Protein AF-A0A6B3I9E0-F1 (afdb_monomer)

Foldseek 3Di:
DVVVCVVVVHDPVVVCVPAVDPLRVLLVVLQVQLPVQADQDPPVDPVVSLVSRLVSNLVQLVDPPNVVSVLVLVVCVVPDVVSVVCCCVRHVVVVLVSQLVSVVVCVVVVNDPPPDPSSVVVCVSCVVVVVCSNVVPDDDDD

Solvent-accessible surface area (backbone atoms only — not comparable to full-atom values): 8178 Å² total; per-residue (Å²): 102,68,73,55,20,63,73,70,74,46,52,64,67,60,50,47,73,78,26,88,43,72,50,42,52,50,46,59,66,43,44,60,59,50,53,73,47,36,56,88,61,85,82,86,44,65,70,62,29,51,49,52,25,51,50,26,50,54,52,48,48,71,36,84,66,48,24,65,52,49,54,56,40,64,70,40,40,90,80,33,66,67,49,37,49,46,47,37,69,75,45,48,52,59,53,48,52,53,50,37,52,54,52,48,55,32,29,78,70,66,77,36,68,90,84,59,60,51,70,59,52,53,50,64,62,47,49,61,55,51,55,35,59,76,67,64,55,77,82,76,81,132

Structure (mmCIF, N/CA/C/O backbone):
data_AF-A0A6B3I9E0-F1
#
_entry.id   AF-A0A6B3I9E0-F1
#
loop_
_atom_site.group_PDB
_atom_site.id
_atom_site.type_symbol
_atom_site.label_atom_id
_atom_site.label_alt_id
_atom_site.label_comp_id
_atom_site.label_asym_id
_atom_site.label_entity_id
_atom_site.label_seq_id
_atom_site.pdbx_PDB_ins_code
_atom_site.Cartn_x
_atom_site.Cartn_y
_atom_site.Cartn_z
_atom_site.occupancy
_atom_site.B_iso_or_equiv
_atom_site.auth_seq_id
_atom_site.auth_comp_id
_atom_site.auth_asym_id
_atom_site.auth_atom_id
_atom_site.pdbx_PDB_model_num
ATOM 1 N N . ILE A 1 1 ? 13.574 -4.481 -19.712 1.00 86.88 1 ILE A N 1
ATOM 2 C CA . ILE A 1 1 ? 13.224 -3.405 -20.669 1.00 86.88 1 ILE A CA 1
ATOM 3 C C . ILE A 1 1 ? 13.238 -3.896 -22.114 1.00 86.88 1 ILE A C 1
ATOM 5 O O . ILE A 1 1 ? 12.238 -3.696 -22.781 1.00 86.88 1 ILE A O 1
ATOM 9 N N . GLU A 1 2 ? 14.280 -4.585 -22.595 1.00 89.31 2 GLU A N 1
ATOM 10 C CA . GLU A 1 2 ? 14.318 -5.133 -23.973 1.00 89.31 2 GLU A CA 1
ATOM 11 C C . GLU A 1 2 ? 13.092 -5.965 -24.345 1.00 89.31 2 GLU A C 1
ATOM 13 O O . GLU A 1 2 ? 12.417 -5.650 -25.317 1.00 89.31 2 GLU A O 1
ATOM 18 N N . ALA A 1 3 ? 12.748 -6.958 -23.524 1.00 87.62 3 ALA A N 1
ATOM 19 C CA . ALA A 1 3 ? 11.568 -7.787 -23.753 1.00 87.62 3 ALA A CA 1
ATOM 20 C C . ALA A 1 3 ? 10.244 -6.993 -23.724 1.00 87.62 3 ALA A C 1
ATOM 22 O O . ALA A 1 3 ? 9.301 -7.355 -24.419 1.00 87.62 3 ALA A O 1
ATOM 23 N N . ILE A 1 4 ? 10.171 -5.908 -22.939 1.00 87.31 4 ILE A N 1
ATOM 24 C CA . ILE A 1 4 ? 8.990 -5.029 -22.876 1.00 87.31 4 ILE A CA 1
ATOM 25 C C . ILE A 1 4 ? 8.884 -4.230 -24.177 1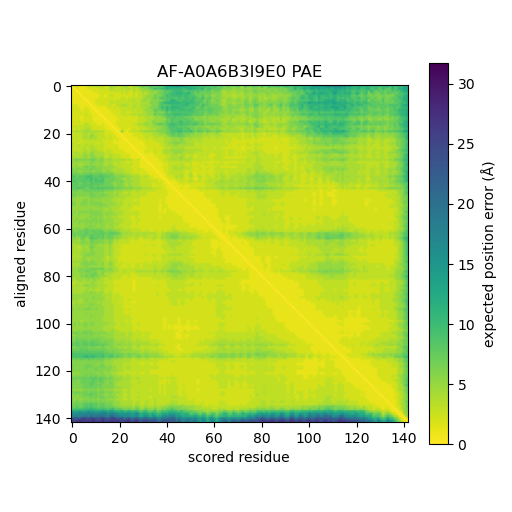.00 87.31 4 ILE A C 1
ATOM 27 O O . ILE A 1 4 ? 7.849 -4.254 -24.829 1.00 87.31 4 ILE A O 1
ATOM 31 N N . ALA A 1 5 ? 9.982 -3.592 -24.588 1.00 90.62 5 ALA A N 1
ATOM 32 C CA . ALA A 1 5 ? 10.087 -2.826 -25.824 1.00 90.62 5 ALA A CA 1
ATOM 33 C C . ALA A 1 5 ? 9.758 -3.685 -27.060 1.00 90.62 5 ALA A C 1
ATOM 35 O O . ALA A 1 5 ? 8.924 -3.297 -27.873 1.00 90.62 5 ALA A O 1
ATOM 36 N N . ALA A 1 6 ? 10.341 -4.886 -27.150 1.00 92.81 6 ALA A N 1
ATOM 37 C CA . ALA A 1 6 ? 10.094 -5.825 -28.241 1.00 92.81 6 ALA A CA 1
ATOM 38 C C . ALA A 1 6 ? 8.622 -6.261 -28.312 1.00 92.81 6 ALA A C 1
ATOM 40 O O . ALA A 1 6 ? 8.033 -6.246 -29.387 1.00 92.81 6 ALA A O 1
ATOM 41 N N . ARG A 1 7 ? 8.008 -6.597 -27.169 1.00 91.31 7 ARG A N 1
ATOM 42 C CA . ARG A 1 7 ? 6.601 -7.025 -27.119 1.00 91.31 7 ARG A CA 1
ATOM 43 C C . ARG A 1 7 ? 5.615 -5.887 -27.384 1.00 91.31 7 ARG A C 1
ATOM 45 O O . ARG A 1 7 ? 4.577 -6.128 -27.983 1.00 91.31 7 ARG A O 1
ATOM 52 N N . ALA A 1 8 ? 5.941 -4.666 -26.968 1.00 90.38 8 ALA A N 1
ATOM 53 C CA . ALA A 1 8 ? 5.126 -3.480 -27.221 1.00 90.38 8 ALA A CA 1
ATOM 54 C C . ALA A 1 8 ? 5.375 -2.848 -28.607 1.00 90.38 8 ALA A C 1
ATOM 56 O O . ALA A 1 8 ? 4.693 -1.893 -28.965 1.00 90.38 8 ALA A O 1
ATOM 57 N N . GLY A 1 9 ? 6.349 -3.340 -29.383 1.00 93.25 9 GLY A N 1
ATOM 58 C CA . GLY A 1 9 ? 6.687 -2.782 -30.697 1.00 93.25 9 GLY A CA 1
ATOM 59 C C . GLY A 1 9 ? 7.278 -1.367 -30.644 1.00 93.25 9 GLY A C 1
ATOM 60 O O . GLY A 1 9 ? 7.176 -0.619 -31.613 1.00 93.25 9 GLY A O 1
ATOM 61 N N . VAL A 1 10 ? 7.886 -0.975 -29.519 1.00 94.69 10 VAL A N 1
ATOM 62 C CA . VAL A 1 10 ? 8.448 0.371 -29.309 1.00 94.69 10 VAL A CA 1
ATOM 63 C C . VAL A 1 10 ? 9.940 0.319 -28.989 1.00 94.69 10 VAL A C 1
ATOM 65 O O . VAL A 1 10 ? 10.482 -0.707 -28.593 1.00 94.69 10 VAL A O 1
ATOM 68 N N . SER A 1 11 ? 10.637 1.448 -29.133 1.00 93.69 11 SER A N 1
ATOM 69 C CA . SER A 1 11 ? 12.056 1.544 -28.766 1.00 93.69 11 SER A CA 1
ATOM 70 C C . SER A 1 11 ? 12.258 1.613 -27.244 1.00 93.69 11 SER A C 1
ATOM 72 O O . SER A 1 11 ? 11.399 2.118 -26.517 1.00 93.69 11 SER A O 1
ATOM 74 N N . LYS A 1 12 ? 13.444 1.225 -26.746 1.00 91.75 12 LYS A N 1
ATOM 75 C CA . LYS A 1 12 ? 13.831 1.473 -25.340 1.00 91.75 12 LYS A CA 1
ATOM 76 C C . LYS A 1 12 ? 13.724 2.952 -24.965 1.00 91.75 12 LYS A C 1
ATOM 78 O O . LYS A 1 12 ? 13.299 3.266 -23.863 1.00 91.75 12 LYS A O 1
ATOM 83 N N . LYS A 1 13 ? 14.092 3.851 -25.886 1.00 92.81 13 LYS A N 1
ATOM 84 C CA . LYS A 1 13 ? 14.004 5.306 -25.692 1.00 92.81 13 LYS A CA 1
ATOM 85 C C . LYS A 1 13 ? 12.558 5.750 -25.468 1.00 92.81 13 LYS A C 1
ATOM 87 O O . LYS A 1 13 ? 12.321 6.638 -24.662 1.00 92.81 13 LYS A O 1
ATOM 92 N N . THR A 1 14 ? 11.602 5.118 -26.152 1.00 93.62 14 THR A N 1
ATOM 93 C CA . THR A 1 14 ? 10.171 5.357 -25.932 1.00 93.62 14 THR A CA 1
ATOM 94 C C . THR A 1 14 ? 9.774 4.951 -24.519 1.00 93.62 14 THR A C 1
ATOM 96 O O . THR A 1 14 ? 9.143 5.750 -23.846 1.00 93.62 14 THR A O 1
ATOM 99 N N . ILE A 1 15 ? 10.186 3.767 -24.050 1.00 91.25 15 ILE A N 1
ATOM 100 C CA . ILE A 1 15 ? 9.907 3.308 -22.679 1.00 91.25 15 ILE A CA 1
ATOM 101 C C . ILE A 1 15 ? 10.535 4.256 -21.648 1.00 91.25 15 ILE A C 1
ATOM 103 O O . ILE A 1 15 ? 9.825 4.785 -20.805 1.00 91.25 15 ILE A O 1
ATOM 107 N N . TYR A 1 16 ? 11.833 4.553 -21.759 1.00 90.62 16 TYR A N 1
ATOM 108 C CA . TYR A 1 16 ? 12.530 5.413 -20.794 1.00 90.62 16 TYR A CA 1
ATOM 109 C C . TYR A 1 16 ? 12.028 6.861 -20.749 1.00 90.62 16 TYR A C 1
ATOM 111 O O . TYR A 1 16 ? 12.253 7.554 -19.764 1.00 90.62 16 TYR A O 1
ATOM 119 N N . ARG A 1 17 ? 11.346 7.328 -21.803 1.00 91.00 17 ARG A N 1
ATOM 120 C CA . ARG A 1 17 ? 10.701 8.646 -21.807 1.00 91.00 17 ARG A CA 1
ATOM 121 C C . ARG A 1 17 ? 9.532 8.725 -20.821 1.00 91.00 17 ARG A C 1
ATOM 123 O O . ARG A 1 17 ? 9.273 9.806 -20.312 1.00 91.00 17 ARG A O 1
ATOM 130 N N . TRP A 1 18 ? 8.828 7.616 -20.602 1.00 88.06 18 TRP A N 1
ATOM 131 C CA . TRP A 1 18 ? 7.669 7.541 -19.706 1.00 88.06 18 TRP A CA 1
ATOM 132 C C . TRP A 1 18 ? 8.036 6.945 -18.345 1.00 88.06 18 TRP A C 1
ATOM 134 O O . TRP A 1 18 ? 7.545 7.409 -17.325 1.00 88.06 18 TRP A O 1
ATOM 144 N N . TRP A 1 19 ? 8.950 5.971 -18.324 1.00 90.94 19 TRP A N 1
ATOM 145 C CA . TRP A 1 19 ? 9.382 5.285 -17.109 1.00 90.94 19 TRP A CA 1
ATOM 146 C C . TRP A 1 19 ? 10.895 5.403 -16.925 1.00 90.94 19 TRP A C 1
ATOM 148 O O . TRP A 1 19 ? 11.644 4.764 -17.669 1.00 90.94 19 TRP A O 1
ATOM 158 N N . PRO A 1 20 ? 11.378 6.162 -15.928 1.00 86.31 20 PRO A N 1
ATOM 159 C CA . PRO A 1 20 ? 12.807 6.430 -15.766 1.00 86.31 20 PRO A CA 1
ATOM 160 C C . PRO A 1 20 ? 13.624 5.171 -15.434 1.00 86.31 20 PRO A C 1
ATOM 162 O O . PRO A 1 20 ? 14.816 5.115 -15.732 1.00 86.31 20 PRO A O 1
ATOM 165 N N . SER A 1 21 ? 12.994 4.130 -14.880 1.00 87.50 21 SER A N 1
ATOM 166 C CA . SER A 1 21 ? 13.652 2.873 -14.523 1.00 87.50 21 SER A CA 1
ATOM 167 C C . SER A 1 21 ? 12.788 1.647 -14.839 1.00 87.50 21 SER A C 1
ATOM 169 O O . SER A 1 21 ? 11.590 1.736 -15.114 1.00 87.50 21 SER A O 1
ATOM 171 N N . LYS A 1 22 ? 13.401 0.454 -14.802 1.00 87.19 22 LYS A N 1
ATOM 172 C CA . LYS A 1 22 ? 12.660 -0.818 -14.900 1.00 87.19 22 LYS A CA 1
ATOM 173 C C . LYS A 1 22 ? 11.659 -0.963 -13.751 1.00 87.19 22 LYS A C 1
ATOM 175 O O . LYS A 1 22 ? 10.582 -1.502 -13.985 1.00 87.19 22 LYS A O 1
ATOM 180 N N . GLY A 1 23 ? 12.021 -0.492 -12.556 1.00 88.81 23 GLY A N 1
ATOM 181 C CA . GLY A 1 23 ? 11.143 -0.493 -11.391 1.00 88.81 23 GLY A CA 1
ATOM 182 C C . GLY A 1 23 ? 9.888 0.336 -11.633 1.00 88.81 23 GLY A C 1
ATOM 183 O O . GLY A 1 23 ? 8.805 -0.152 -11.353 1.00 88.81 23 GLY A O 1
ATOM 184 N N . ALA A 1 24 ? 10.009 1.510 -12.263 1.00 88.69 24 ALA A N 1
ATOM 185 C CA . ALA A 1 24 ? 8.861 2.370 -12.553 1.00 88.69 24 ALA A CA 1
ATOM 186 C C . ALA A 1 24 ? 7.836 1.708 -13.497 1.00 88.69 24 ALA A C 1
ATOM 188 O O . ALA A 1 24 ? 6.639 1.798 -13.257 1.00 88.69 24 ALA A O 1
ATOM 189 N N . VAL A 1 25 ? 8.293 0.974 -14.523 1.00 90.12 25 VAL A N 1
ATOM 190 C CA . VAL A 1 25 ? 7.387 0.197 -15.400 1.00 90.12 25 VAL A CA 1
ATOM 191 C C . VAL A 1 25 ? 6.668 -0.906 -14.615 1.00 90.12 25 VAL A C 1
ATOM 193 O O . VAL A 1 25 ? 5.491 -1.171 -14.838 1.00 90.12 25 VAL A O 1
ATOM 196 N N . LEU A 1 26 ? 7.397 -1.602 -1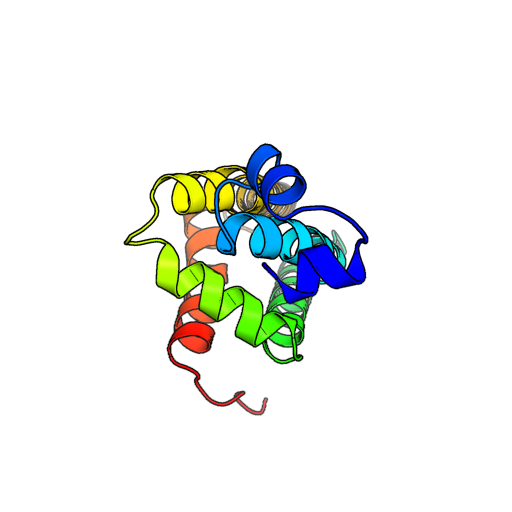3.734 1.00 90.50 26 LEU A N 1
ATOM 197 C CA . LEU A 1 26 ? 6.829 -2.684 -12.929 1.00 90.50 26 LEU A CA 1
ATOM 198 C C . LEU A 1 26 ? 5.854 -2.158 -11.881 1.00 90.50 26 LEU A C 1
ATOM 200 O O . LEU A 1 26 ? 4.852 -2.817 -11.640 1.00 90.50 26 LEU A O 1
ATOM 204 N N . LEU A 1 27 ? 6.151 -1.006 -11.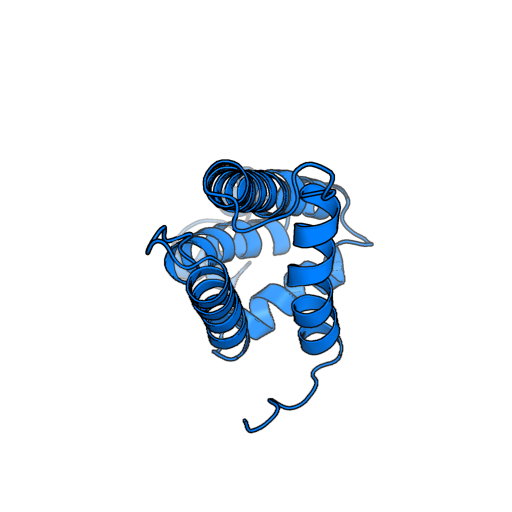280 1.00 92.31 27 LEU A N 1
ATOM 205 C CA . LEU A 1 27 ? 5.300 -0.344 -10.305 1.00 92.31 27 LEU A CA 1
ATOM 206 C C . LEU A 1 27 ? 3.941 -0.029 -10.916 1.00 92.31 27 LEU A C 1
ATOM 208 O O . LEU A 1 27 ? 2.944 -0.497 -10.389 1.00 92.31 27 LEU A O 1
ATOM 212 N N . GLU A 1 28 ? 3.912 0.673 -12.050 1.00 88.81 28 GLU A N 1
ATOM 213 C CA . GLU A 1 28 ? 2.651 1.035 -12.704 1.00 88.81 28 GLU A CA 1
ATOM 214 C C . GLU A 1 28 ? 1.808 -0.209 -13.023 1.00 88.81 28 GLU A C 1
ATOM 216 O O . GLU A 1 28 ? 0.654 -0.300 -12.620 1.00 88.81 28 GLU A O 1
ATOM 221 N N . ALA A 1 29 ? 2.414 -1.235 -13.632 1.00 87.44 29 ALA A N 1
ATOM 222 C CA . ALA A 1 29 ? 1.710 -2.479 -13.951 1.00 87.44 29 ALA A CA 1
ATOM 223 C C . ALA A 1 29 ? 1.267 -3.283 -12.710 1.00 87.44 29 ALA A C 1
ATOM 225 O O . ALA A 1 29 ? 0.310 -4.054 -12.778 1.00 87.44 29 ALA A O 1
ATOM 226 N N . PHE A 1 30 ? 1.994 -3.171 -11.597 1.00 90.81 30 PHE A N 1
ATOM 227 C CA . PHE A 1 30 ? 1.668 -3.853 -10.347 1.00 90.81 30 PHE A CA 1
ATOM 228 C C . PHE A 1 30 ? 0.546 -3.141 -9.586 1.00 90.81 30 PHE A C 1
ATOM 230 O O . PHE A 1 30 ? -0.303 -3.820 -9.009 1.00 90.81 30 PHE A O 1
ATOM 237 N N . THR A 1 31 ? 0.534 -1.806 -9.589 1.00 90.38 31 THR A N 1
ATOM 238 C CA . THR A 1 31 ? -0.441 -0.988 -8.860 1.00 90.38 31 THR A CA 1
ATOM 239 C C . THR A 1 31 ? -1.869 -1.324 -9.268 1.00 90.38 31 THR A C 1
ATOM 241 O O . THR A 1 31 ? -2.672 -1.626 -8.389 1.00 90.38 31 THR A O 1
ATOM 244 N N . ASP A 1 32 ? -2.162 -1.384 -10.569 1.00 88.19 32 ASP A N 1
ATOM 245 C CA . ASP A 1 32 ? -3.508 -1.709 -11.066 1.00 88.19 32 ASP A CA 1
ATOM 246 C C . ASP A 1 32 ? -3.992 -3.071 -10.544 1.00 88.19 32 ASP A C 1
ATOM 248 O O . ASP A 1 32 ? -5.071 -3.195 -9.965 1.00 88.19 32 ASP A O 1
ATOM 252 N N . ALA A 1 33 ? -3.143 -4.097 -10.657 1.00 90.25 33 ALA A N 1
ATOM 253 C CA . ALA A 1 33 ? -3.473 -5.439 -10.187 1.00 90.25 33 ALA A CA 1
ATOM 254 C C . ALA A 1 33 ? -3.642 -5.512 -8.661 1.00 90.25 33 ALA A C 1
ATOM 256 O O . ALA A 1 33 ? -4.460 -6.290 -8.166 1.00 90.25 33 ALA A O 1
ATOM 257 N N . LEU A 1 34 ? -2.866 -4.727 -7.907 1.00 90.00 34 LEU A N 1
ATOM 258 C CA . LEU A 1 34 ? -2.987 -4.661 -6.454 1.00 90.00 34 LEU A CA 1
ATOM 259 C C . LEU A 1 34 ? -4.290 -3.990 -6.028 1.00 90.00 34 LEU A C 1
ATOM 261 O O . LEU A 1 34 ? -4.969 -4.527 -5.152 1.00 90.00 34 LEU A O 1
ATOM 265 N N . VAL A 1 35 ? -4.645 -2.862 -6.642 1.00 89.62 35 VAL A N 1
ATOM 266 C CA . VAL A 1 35 ? -5.893 -2.139 -6.361 1.00 89.62 35 VAL A CA 1
ATOM 267 C C . VAL A 1 35 ? -7.098 -3.050 -6.598 1.00 89.62 35 VAL A C 1
ATOM 269 O O . VAL A 1 35 ? -7.914 -3.217 -5.689 1.00 89.62 35 VAL A O 1
ATOM 272 N N . ASP A 1 36 ? -7.147 -3.733 -7.742 1.00 89.88 36 ASP A N 1
ATOM 273 C CA . ASP A 1 36 ? -8.230 -4.666 -8.078 1.00 89.88 36 ASP A CA 1
ATOM 274 C C . ASP A 1 36 ? -8.326 -5.846 -7.096 1.00 89.88 36 ASP A C 1
ATOM 276 O O . ASP A 1 36 ? -9.418 -6.297 -6.742 1.00 89.88 36 ASP A O 1
ATOM 280 N N . ALA A 1 37 ? -7.185 -6.360 -6.629 1.00 89.56 37 ALA A N 1
ATOM 281 C CA . ALA A 1 37 ? -7.138 -7.504 -5.722 1.00 89.56 37 ALA A CA 1
ATOM 282 C C . ALA A 1 37 ? -7.467 -7.158 -4.261 1.00 89.56 37 ALA A C 1
ATOM 284 O O . ALA A 1 37 ? -7.696 -8.070 -3.462 1.00 89.56 37 ALA A O 1
ATOM 285 N N . THR A 1 38 ? -7.444 -5.876 -3.882 1.00 92.19 38 THR A N 1
ATOM 286 C CA . THR A 1 38 ? -7.539 -5.442 -2.479 1.00 92.19 38 THR A CA 1
ATOM 287 C C . THR A 1 38 ? -8.598 -4.353 -2.269 1.00 92.19 38 THR A C 1
ATOM 289 O O . THR A 1 38 ? -8.287 -3.251 -1.8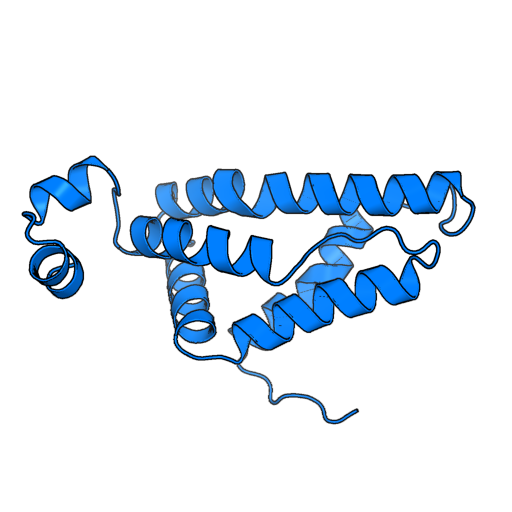29 1.00 92.19 38 THR A O 1
ATOM 292 N N . PRO A 1 39 ? -9.880 -4.597 -2.581 1.00 90.44 39 PRO A N 1
ATOM 293 C CA . PRO A 1 39 ? -10.907 -3.583 -2.373 1.00 90.44 39 PRO A CA 1
ATOM 294 C C . PRO A 1 39 ? -11.138 -3.305 -0.878 1.00 90.44 39 PRO A C 1
ATOM 296 O O . PRO A 1 39 ? -11.268 -4.231 -0.074 1.00 90.44 39 PRO A O 1
ATOM 299 N N . PHE A 1 40 ? -11.286 -2.028 -0.518 1.00 90.31 40 PHE A N 1
ATOM 300 C CA . PHE A 1 40 ? -11.813 -1.625 0.788 1.00 90.31 40 PHE A CA 1
ATOM 301 C C . PHE A 1 40 ? -13.339 -1.666 0.760 1.00 90.31 40 PHE A C 1
ATOM 303 O O . PHE A 1 40 ? -14.001 -0.692 0.405 1.00 90.31 40 PHE A O 1
ATOM 310 N N . VAL A 1 41 ? -13.899 -2.820 1.109 1.00 92.44 41 VAL A N 1
ATOM 311 C CA . VAL A 1 41 ? -15.347 -2.997 1.253 1.00 92.44 41 VAL A CA 1
ATOM 312 C C . VAL A 1 41 ? -15.834 -2.432 2.593 1.00 92.44 41 VAL A C 1
ATOM 314 O O . VAL A 1 41 ? -15.076 -2.383 3.562 1.00 92.44 41 VAL A O 1
ATOM 317 N N . ASP A 1 42 ? -17.094 -1.997 2.646 1.00 94.12 42 ASP A N 1
ATOM 318 C CA . ASP A 1 42 ? -17.775 -1.608 3.887 1.00 94.12 42 ASP A CA 1
ATOM 319 C C . ASP A 1 42 ? -18.995 -2.512 4.083 1.00 94.12 42 ASP A C 1
ATOM 321 O O . ASP A 1 42 ? -20.107 -2.194 3.661 1.00 94.12 42 ASP A O 1
ATOM 325 N N . THR A 1 43 ? -18.765 -3.699 4.650 1.00 95.38 43 THR A N 1
ATOM 326 C CA . THR A 1 43 ? -19.837 -4.679 4.908 1.00 95.38 43 THR A CA 1
ATOM 327 C C . THR A 1 43 ? -20.584 -4.409 6.215 1.00 95.38 43 THR A C 1
ATOM 329 O O . THR A 1 43 ? -21.590 -5.059 6.496 1.00 95.38 43 THR A O 1
ATOM 332 N N . GLY A 1 44 ? -20.095 -3.460 7.020 1.00 94.00 44 GLY A N 1
ATOM 333 C CA . GLY A 1 44 ? -20.541 -3.215 8.391 1.00 94.00 44 GLY A CA 1
ATOM 334 C C . GLY A 1 44 ? -19.761 -3.987 9.463 1.00 94.00 44 GLY A C 1
ATOM 335 O O . GLY A 1 44 ? -19.984 -3.734 10.642 1.00 94.00 44 GLY A O 1
ATOM 336 N N . ASP A 1 45 ? -18.817 -4.863 9.100 1.00 96.50 45 ASP A N 1
ATOM 337 C CA . ASP A 1 45 ? -17.882 -5.524 10.028 1.00 96.50 45 ASP A CA 1
ATOM 338 C C . ASP A 1 45 ? -16.435 -5.198 9.632 1.00 96.50 45 ASP A C 1
ATOM 340 O O . ASP A 1 45 ? -15.883 -5.762 8.683 1.00 96.50 45 ASP A O 1
ATOM 344 N N . ILE A 1 46 ? -15.786 -4.306 10.388 1.00 96.69 46 ILE A N 1
ATOM 345 C CA . ILE A 1 46 ? -14.414 -3.890 10.073 1.00 96.69 46 ILE A CA 1
ATOM 346 C C . ILE A 1 46 ? -13.412 -5.045 10.163 1.00 96.69 46 ILE A C 1
ATOM 348 O O . ILE A 1 46 ? -12.439 -5.087 9.413 1.00 96.69 46 ILE A O 1
ATOM 352 N N . GLY A 1 47 ? -13.636 -6.013 11.051 1.00 96.12 47 GLY A N 1
ATOM 353 C CA . GLY A 1 47 ? -12.766 -7.174 11.174 1.00 96.12 47 GLY A CA 1
ATOM 354 C C . GLY A 1 47 ? -12.832 -8.059 9.930 1.00 96.12 47 GLY A C 1
ATOM 355 O O . GLY A 1 47 ? -11.794 -8.513 9.443 1.00 96.12 47 GLY A O 1
ATOM 356 N N . ALA A 1 48 ? -14.035 -8.301 9.406 1.00 96.31 48 ALA A N 1
ATOM 357 C CA . ALA A 1 48 ? -14.236 -9.051 8.166 1.00 96.31 48 ALA A CA 1
ATOM 358 C C . ALA A 1 48 ? -13.657 -8.314 6.947 1.00 96.31 48 ALA A C 1
ATOM 360 O O . ALA A 1 48 ? -12.993 -8.934 6.108 1.00 96.31 48 ALA A O 1
ATOM 361 N N . ASP A 1 49 ? -13.832 -6.997 6.891 1.00 96.00 49 ASP A N 1
ATOM 362 C CA . ASP A 1 49 ? -13.352 -6.168 5.786 1.00 96.00 49 ASP A CA 1
ATOM 363 C C . ASP A 1 49 ? -11.819 -6.135 5.732 1.00 96.00 49 ASP A C 1
ATOM 365 O O . ASP A 1 49 ? -11.226 -6.406 4.685 1.00 96.00 49 ASP A O 1
ATOM 369 N N . LEU A 1 50 ? -11.152 -5.911 6.873 1.00 95.75 50 LEU A N 1
ATOM 370 C CA . LEU A 1 50 ? -9.687 -5.927 6.947 1.00 95.75 50 LEU A CA 1
ATOM 371 C C . LEU A 1 50 ? -9.104 -7.316 6.657 1.00 95.75 50 LEU A C 1
ATOM 373 O O . LEU A 1 50 ? -8.067 -7.415 6.000 1.00 95.75 50 LEU A O 1
ATOM 377 N N . ARG A 1 51 ? -9.765 -8.395 7.104 1.00 94.62 51 ARG A N 1
ATOM 378 C CA . ARG A 1 51 ? -9.360 -9.768 6.756 1.00 94.62 51 ARG A CA 1
ATOM 379 C C . ARG A 1 51 ? -9.427 -10.001 5.252 1.00 94.62 51 ARG A C 1
ATOM 381 O O . ARG A 1 51 ? -8.462 -10.504 4.683 1.00 94.62 51 ARG A O 1
ATOM 388 N N . THR A 1 52 ? -10.527 -9.608 4.614 1.00 94.56 52 THR A N 1
ATOM 389 C CA . THR A 1 52 ? -10.719 -9.746 3.161 1.00 94.56 52 THR A CA 1
ATOM 390 C C . THR A 1 52 ? -9.645 -8.978 2.396 1.00 94.56 52 THR A C 1
ATOM 392 O O . THR A 1 52 ? -8.993 -9.532 1.510 1.00 94.56 52 THR A O 1
ATOM 395 N N . HIS A 1 53 ? -9.401 -7.731 2.798 1.00 94.88 53 HIS A N 1
ATOM 396 C CA . HIS A 1 53 ? -8.382 -6.868 2.213 1.00 94.88 53 HIS A CA 1
ATOM 397 C C . HIS A 1 53 ? -6.970 -7.462 2.307 1.00 94.88 53 HIS A C 1
ATOM 399 O O . HIS A 1 53 ? -6.276 -7.613 1.299 1.00 94.88 53 HIS A O 1
ATOM 405 N N . VAL A 1 54 ? -6.544 -7.859 3.512 1.00 93.75 54 VAL A N 1
ATOM 406 C CA . VAL A 1 54 ? -5.206 -8.432 3.732 1.00 93.75 54 VAL A CA 1
ATOM 407 C C . VAL A 1 54 ? -5.055 -9.785 3.039 1.00 93.75 54 VAL A C 1
ATOM 409 O O . VAL A 1 54 ? -4.002 -10.057 2.461 1.00 93.75 54 VAL A O 1
ATOM 412 N N . ALA A 1 55 ? -6.094 -10.624 3.040 1.00 92.31 55 ALA A N 1
ATOM 413 C CA . ALA A 1 55 ? -6.081 -11.898 2.327 1.00 92.31 55 ALA A CA 1
ATOM 414 C C . ALA A 1 55 ? -5.904 -11.699 0.813 1.00 92.31 55 ALA A C 1
ATOM 416 O O . ALA A 1 55 ? -5.129 -12.427 0.191 1.00 92.31 55 ALA A O 1
ATOM 417 N N . GLY A 1 56 ? -6.554 -10.684 0.232 1.00 93.38 56 GLY A N 1
ATOM 418 C CA . GLY A 1 56 ? -6.352 -10.281 -1.161 1.00 93.38 56 GLY A CA 1
ATOM 419 C C . GLY A 1 56 ? -4.898 -9.901 -1.452 1.00 93.38 56 GLY A C 1
ATOM 420 O O . GLY A 1 56 ? -4.301 -10.418 -2.399 1.00 93.38 56 GLY A O 1
ATOM 421 N N . ALA A 1 57 ? -4.290 -9.086 -0.582 1.00 92.62 57 ALA A N 1
ATOM 422 C CA . ALA A 1 57 ? -2.901 -8.649 -0.726 1.00 92.62 57 ALA A CA 1
ATOM 423 C C . ALA A 1 57 ? -1.932 -9.838 -0.657 1.00 92.62 57 ALA A C 1
ATOM 425 O O . ALA A 1 57 ? -1.075 -10.010 -1.524 1.00 92.62 57 ALA A O 1
ATOM 426 N N . VAL A 1 58 ? -2.098 -10.700 0.352 1.00 91.88 58 VAL A N 1
ATOM 427 C CA . VAL A 1 58 ? -1.279 -11.906 0.525 1.00 91.88 58 VAL A CA 1
ATOM 428 C C . VAL A 1 58 ? -1.426 -12.832 -0.681 1.00 91.88 58 VAL A C 1
ATOM 430 O O . VAL A 1 58 ? -0.417 -13.296 -1.208 1.00 91.88 58 VAL A O 1
ATOM 433 N N . LYS A 1 59 ? -2.653 -13.067 -1.159 1.00 91.81 59 LYS A N 1
ATOM 434 C CA . LYS A 1 59 ? -2.918 -13.913 -2.328 1.00 91.81 59 LYS A CA 1
ATOM 435 C C . LYS A 1 59 ? -2.260 -13.370 -3.592 1.00 91.81 59 LYS A C 1
ATOM 437 O O . LYS A 1 59 ? -1.668 -14.140 -4.339 1.00 91.81 59 LYS A O 1
ATOM 442 N N . LEU A 1 60 ? -2.335 -12.066 -3.850 1.00 91.94 60 LEU A N 1
ATOM 443 C CA . LEU A 1 60 ? -1.671 -11.491 -5.019 1.00 91.94 60 LEU A CA 1
ATOM 444 C C . LEU A 1 60 ? -0.151 -11.694 -4.938 1.00 91.94 60 LEU A C 1
ATOM 446 O O . LEU A 1 60 ? 0.477 -12.121 -5.905 1.00 91.94 60 LEU A O 1
ATOM 450 N N . LEU A 1 61 ? 0.436 -11.463 -3.762 1.00 91.62 61 LEU A N 1
ATOM 451 C CA . LEU A 1 61 ? 1.875 -11.603 -3.542 1.00 91.62 61 LEU A CA 1
ATOM 452 C C . LEU A 1 61 ? 2.381 -13.055 -3.593 1.00 91.62 61 LEU A C 1
ATOM 454 O O . LEU A 1 61 ? 3.589 -13.258 -3.727 1.00 91.62 61 LEU A O 1
ATOM 458 N N . THR A 1 62 ? 1.508 -14.065 -3.516 1.00 89.69 62 THR A N 1
ATOM 459 C CA . THR A 1 62 ? 1.882 -15.480 -3.699 1.00 89.69 62 THR A CA 1
ATOM 460 C C . THR A 1 62 ? 1.772 -15.956 -5.149 1.00 89.69 62 THR A C 1
ATOM 462 O O . THR A 1 62 ? 2.288 -17.026 -5.473 1.00 89.69 62 THR A O 1
ATOM 465 N N . VAL A 1 63 ? 1.163 -15.171 -6.045 1.00 88.69 63 VAL A N 1
ATOM 466 C CA . VAL A 1 63 ? 0.941 -15.543 -7.449 1.00 88.69 63 VAL A CA 1
ATOM 467 C C . VAL A 1 63 ? 2.028 -14.943 -8.354 1.00 88.69 63 VAL A C 1
ATOM 469 O O . VAL A 1 63 ? 2.185 -13.721 -8.413 1.00 88.69 63 VAL A O 1
ATOM 472 N N . PRO A 1 64 ? 2.784 -15.757 -9.118 1.00 88.94 64 PRO A N 1
ATOM 473 C CA . PRO A 1 64 ? 3.627 -15.244 -10.193 1.00 88.94 64 PRO A CA 1
ATOM 474 C C . PRO A 1 64 ? 2.783 -14.619 -11.322 1.00 88.94 64 PRO A C 1
ATOM 476 O O . PRO A 1 64 ? 1.760 -15.190 -11.695 1.00 88.94 64 PRO A O 1
ATOM 479 N N . PRO A 1 65 ? 3.212 -13.491 -11.918 1.00 90.25 65 PRO A N 1
ATOM 480 C CA . PRO A 1 65 ? 4.498 -12.824 -11.707 1.00 90.25 65 PRO A CA 1
ATOM 481 C C . PRO A 1 65 ? 4.499 -11.752 -10.600 1.00 90.25 65 PRO A C 1
ATOM 483 O O . PRO A 1 65 ? 5.546 -11.149 -10.373 1.00 90.25 65 PRO A O 1
ATOM 486 N N . PHE A 1 66 ? 3.377 -11.504 -9.919 1.00 90.62 66 PHE A N 1
ATOM 487 C CA . PHE A 1 66 ? 3.186 -10.351 -9.028 1.00 90.62 66 PHE A CA 1
ATOM 488 C C . PHE A 1 66 ? 4.112 -10.348 -7.814 1.00 90.62 66 PHE A C 1
ATOM 490 O O . PHE A 1 66 ? 4.801 -9.358 -7.588 1.00 90.62 66 PHE A O 1
ATOM 497 N N . GLY A 1 67 ? 4.199 -11.458 -7.077 1.00 91.94 67 GLY A N 1
ATOM 498 C CA . GLY A 1 67 ? 5.109 -11.567 -5.932 1.00 91.94 67 GLY A CA 1
ATOM 499 C C . GLY A 1 67 ? 6.571 -11.252 -6.289 1.00 91.94 67 GLY A C 1
ATOM 500 O O . GLY A 1 67 ? 7.165 -10.349 -5.701 1.00 91.94 67 GLY A O 1
ATOM 501 N N . PRO A 1 68 ? 7.166 -11.941 -7.282 1.00 91.25 68 PRO A N 1
ATOM 502 C CA . PRO A 1 68 ? 8.515 -11.631 -7.754 1.00 91.25 68 PRO A CA 1
ATOM 503 C C . PRO A 1 68 ? 8.686 -10.205 -8.295 1.00 91.25 68 PRO A C 1
ATOM 505 O O . PRO A 1 68 ? 9.743 -9.608 -8.089 1.00 91.25 68 PRO A O 1
ATOM 508 N N . ALA A 1 69 ? 7.680 -9.657 -8.985 1.00 91.12 69 ALA A N 1
ATOM 509 C CA . ALA A 1 69 ? 7.723 -8.283 -9.480 1.00 91.12 69 ALA A CA 1
ATOM 510 C C . ALA A 1 69 ? 7.794 -7.282 -8.322 1.00 91.12 69 ALA A C 1
ATOM 512 O O . ALA A 1 69 ? 8.646 -6.396 -8.339 1.00 91.12 69 ALA A O 1
ATOM 513 N N . TYR A 1 70 ? 6.969 -7.477 -7.291 1.00 92.62 70 TYR A N 1
ATOM 514 C CA . TYR A 1 70 ? 6.947 -6.614 -6.118 1.00 92.62 70 TYR A CA 1
ATOM 515 C C . TYR A 1 70 ? 8.239 -6.689 -5.309 1.00 92.62 70 TYR A C 1
ATOM 517 O O . TYR A 1 70 ? 8.831 -5.659 -4.998 1.00 92.62 70 TYR A O 1
ATOM 525 N N . ALA A 1 71 ? 8.755 -7.896 -5.065 1.00 92.25 71 ALA A N 1
ATOM 526 C CA . ALA A 1 71 ? 10.056 -8.081 -4.424 1.00 92.25 71 ALA A CA 1
ATOM 527 C C . ALA A 1 71 ? 11.189 -7.364 -5.182 1.00 92.25 71 ALA A C 1
ATOM 529 O O . ALA A 1 71 ? 12.084 -6.799 -4.558 1.00 92.25 71 ALA A O 1
ATOM 530 N N . GLY A 1 72 ? 11.133 -7.364 -6.519 1.00 91.69 72 GLY A N 1
ATOM 531 C CA . GLY A 1 72 ? 12.080 -6.637 -7.362 1.00 91.69 72 GLY A CA 1
ATOM 532 C C . GLY A 1 72 ? 11.936 -5.114 -7.301 1.00 91.69 72 GLY A C 1
ATOM 533 O O . GLY A 1 72 ? 12.921 -4.419 -7.501 1.00 91.69 72 GLY A O 1
ATOM 534 N N . ILE A 1 73 ? 10.743 -4.580 -7.020 1.00 93.38 73 ILE A N 1
ATOM 535 C CA . ILE A 1 73 ? 10.560 -3.147 -6.738 1.00 93.38 73 ILE A CA 1
ATOM 536 C C . ILE A 1 73 ? 11.174 -2.822 -5.373 1.00 93.38 73 ILE A C 1
ATOM 538 O O . ILE A 1 73 ? 11.993 -1.912 -5.274 1.00 93.38 73 ILE A O 1
ATOM 542 N N . LEU A 1 74 ? 10.839 -3.607 -4.339 1.00 93.50 74 LEU A N 1
ATOM 543 C CA . LEU A 1 74 ? 11.310 -3.395 -2.966 1.00 93.50 74 LEU A CA 1
ATOM 544 C C . LEU A 1 74 ? 12.844 -3.431 -2.846 1.00 93.50 74 LEU A C 1
ATOM 546 O O . LEU A 1 74 ? 13.405 -2.674 -2.057 1.00 93.50 74 LEU A O 1
ATOM 550 N N . SER A 1 75 ? 13.534 -4.270 -3.629 1.00 92.69 75 SER A N 1
ATOM 551 C CA . SER A 1 75 ? 15.003 -4.354 -3.594 1.00 92.69 75 SER A CA 1
ATOM 552 C C . SER A 1 75 ? 15.714 -3.098 -4.105 1.00 92.69 75 SER A C 1
ATOM 554 O O . SER A 1 75 ? 16.859 -2.850 -3.730 1.00 92.69 75 SER A O 1
ATOM 556 N N . GLU A 1 76 ? 15.054 -2.308 -4.951 1.00 92.75 76 GLU A N 1
ATOM 557 C CA . GLU A 1 76 ? 15.648 -1.128 -5.589 1.00 92.75 76 GLU A CA 1
ATOM 558 C C . GLU A 1 76 ? 15.414 0.164 -4.789 1.00 92.75 76 GLU A C 1
ATOM 560 O O . GLU A 1 76 ? 16.136 1.136 -4.988 1.00 92.75 76 GLU A O 1
ATOM 565 N N . LEU A 1 77 ? 14.465 0.185 -3.843 1.00 93.38 77 LEU A N 1
ATOM 566 C CA . LEU A 1 77 ? 14.032 1.419 -3.163 1.00 93.38 77 LEU A CA 1
ATOM 567 C C . LEU A 1 77 ? 15.141 2.145 -2.394 1.00 93.38 77 LEU A C 1
ATOM 569 O O . LEU A 1 77 ? 15.067 3.354 -2.224 1.00 93.38 77 LEU A O 1
ATOM 573 N N . HIS A 1 78 ? 16.163 1.430 -1.922 1.00 93.25 78 HIS A N 1
ATOM 574 C CA . HIS A 1 78 ? 17.296 2.038 -1.214 1.00 93.25 78 HIS A CA 1
ATOM 575 C C . HIS A 1 78 ? 18.369 2.626 -2.146 1.00 93.25 78 HIS A C 1
ATOM 577 O O . HIS A 1 78 ? 19.309 3.253 -1.664 1.00 93.25 78 HIS A O 1
ATOM 583 N N . HIS A 1 79 ? 18.261 2.390 -3.455 1.00 93.81 79 HIS A N 1
ATOM 584 C CA . HIS A 1 79 ? 19.255 2.785 -4.456 1.00 93.81 79 HIS A CA 1
ATOM 585 C C . HIS A 1 79 ? 18.678 3.705 -5.545 1.00 93.81 79 HIS A C 1
ATOM 587 O O . HIS A 1 79 ? 19.444 4.337 -6.270 1.00 93.81 79 HIS A O 1
ATOM 593 N N . ASP A 1 80 ? 17.350 3.779 -5.670 1.00 93.38 80 ASP A N 1
ATOM 594 C CA . ASP A 1 80 ? 16.624 4.596 -6.645 1.00 93.38 80 ASP A CA 1
ATOM 595 C C . ASP A 1 80 ? 15.568 5.451 -5.918 1.00 93.38 80 ASP A C 1
ATOM 597 O O . ASP A 1 80 ? 14.419 5.039 -5.746 1.00 93.38 80 ASP A O 1
ATOM 601 N N . ASP A 1 81 ? 15.964 6.656 -5.488 1.00 93.75 81 ASP A N 1
ATOM 602 C CA . ASP A 1 81 ? 15.083 7.603 -4.782 1.00 93.75 81 ASP A CA 1
ATOM 603 C C . ASP A 1 81 ? 13.869 8.017 -5.630 1.00 93.75 81 ASP A C 1
ATOM 605 O O . ASP A 1 81 ? 12.793 8.289 -5.099 1.00 93.75 81 ASP A O 1
ATOM 609 N N . VAL A 1 82 ? 14.017 8.041 -6.961 1.00 93.31 82 VAL A N 1
ATOM 610 C CA . VAL A 1 82 ? 12.922 8.377 -7.882 1.00 93.31 82 VAL A CA 1
ATOM 611 C C . VAL A 1 82 ? 11.875 7.268 -7.871 1.00 93.31 82 VAL A C 1
ATOM 613 O O . VAL A 1 82 ? 10.680 7.553 -7.812 1.00 93.31 82 VAL A O 1
ATOM 616 N N . LEU A 1 83 ? 12.305 6.004 -7.884 1.00 94.06 83 LEU A N 1
ATOM 617 C CA . LEU A 1 83 ? 11.404 4.866 -7.720 1.00 94.06 83 LEU A CA 1
ATOM 618 C C . LEU A 1 83 ? 10.776 4.828 -6.325 1.00 94.06 83 LEU A C 1
ATOM 620 O O . LEU A 1 83 ? 9.588 4.532 -6.218 1.00 94.06 83 LEU A O 1
ATOM 624 N N . ALA A 1 84 ? 11.541 5.121 -5.271 1.00 95.50 84 ALA A N 1
ATOM 625 C CA . ALA A 1 84 ? 11.019 5.166 -3.908 1.00 95.50 84 ALA A CA 1
ATOM 626 C C . ALA A 1 84 ? 9.907 6.210 -3.763 1.00 95.50 84 ALA A C 1
ATOM 628 O O . ALA A 1 84 ? 8.840 5.906 -3.226 1.00 95.50 84 ALA A O 1
ATOM 629 N N . GLN A 1 85 ? 10.122 7.405 -4.315 1.00 95.25 85 GLN A N 1
ATOM 630 C CA . GLN A 1 85 ? 9.112 8.455 -4.346 1.00 95.25 85 GLN A CA 1
ATOM 631 C C . GLN A 1 85 ? 7.905 8.049 -5.202 1.00 95.25 85 GLN A C 1
ATOM 633 O O . GLN A 1 85 ? 6.770 8.191 -4.760 1.00 95.25 85 GLN A O 1
ATOM 638 N N . ALA A 1 86 ? 8.126 7.456 -6.380 1.00 94.06 86 ALA A N 1
ATOM 639 C CA . ALA A 1 86 ? 7.037 6.978 -7.229 1.00 94.06 86 ALA A CA 1
ATOM 640 C C . ALA A 1 86 ? 6.191 5.892 -6.543 1.00 94.06 86 ALA A C 1
ATOM 642 O O . ALA A 1 86 ? 4.967 5.954 -6.602 1.00 94.06 86 ALA A O 1
ATOM 643 N N . LEU A 1 87 ? 6.813 4.919 -5.864 1.00 94.69 87 LEU A N 1
ATOM 644 C CA . LEU A 1 87 ? 6.102 3.896 -5.088 1.00 94.69 87 LEU A CA 1
ATOM 645 C C . LEU A 1 87 ? 5.245 4.544 -4.000 1.00 94.69 87 LEU A C 1
ATOM 647 O O . LEU A 1 87 ? 4.105 4.129 -3.787 1.00 94.69 87 LEU A O 1
ATOM 651 N N . LYS A 1 88 ? 5.796 5.549 -3.316 1.00 94.88 88 LYS A N 1
ATOM 652 C CA . LYS A 1 88 ? 5.074 6.273 -2.280 1.00 94.88 88 LYS A CA 1
ATOM 653 C C . LYS A 1 88 ? 3.843 6.980 -2.850 1.00 94.88 88 LYS A C 1
ATOM 655 O O . LYS A 1 88 ? 2.735 6.700 -2.403 1.00 94.88 88 LYS A O 1
ATOM 660 N N . ASP A 1 89 ? 4.038 7.802 -3.873 1.00 94.56 89 ASP A N 1
ATOM 661 C CA . ASP A 1 89 ? 2.993 8.662 -4.434 1.00 94.56 89 ASP A CA 1
ATOM 662 C C . ASP A 1 89 ? 1.914 7.874 -5.184 1.00 94.56 89 ASP A C 1
ATOM 664 O O . ASP A 1 89 ? 0.733 8.205 -5.117 1.00 94.56 89 ASP A O 1
ATOM 668 N N . GLN A 1 90 ? 2.309 6.835 -5.923 1.00 91.88 90 GLN A N 1
ATOM 669 C CA . GLN A 1 90 ? 1.397 6.099 -6.804 1.00 91.88 90 GLN A CA 1
ATOM 670 C C . GLN A 1 90 ? 0.698 4.940 -6.104 1.00 91.88 90 GLN A C 1
ATOM 672 O O . GLN A 1 90 ? -0.353 4.504 -6.569 1.00 91.88 90 GLN A O 1
ATOM 677 N N . LEU A 1 91 ? 1.285 4.407 -5.028 1.00 92.12 91 LEU A N 1
ATOM 678 C CA . LEU A 1 91 ? 0.758 3.219 -4.368 1.00 92.12 91 LEU A CA 1
ATOM 679 C C . LEU A 1 91 ? 0.594 3.385 -2.862 1.00 92.12 91 LEU A C 1
ATOM 681 O O . LEU A 1 91 ? -0.483 3.107 -2.356 1.00 92.12 91 LEU A O 1
ATOM 685 N N . VAL A 1 92 ? 1.625 3.773 -2.114 1.00 93.75 92 VAL A N 1
ATOM 686 C CA . VAL A 1 92 ? 1.540 3.715 -0.643 1.00 93.75 92 VAL A CA 1
ATOM 687 C C . VAL A 1 92 ? 0.562 4.750 -0.098 1.00 93.75 92 VAL A C 1
ATOM 689 O O . VAL A 1 92 ? -0.367 4.372 0.612 1.00 93.75 92 VAL A O 1
ATOM 692 N N . ASP A 1 93 ? 0.738 6.022 -0.442 1.00 95.38 93 ASP A N 1
ATOM 693 C CA . ASP A 1 93 ? -0.048 7.114 0.135 1.00 95.38 93 ASP A CA 1
ATOM 694 C C . ASP A 1 93 ? -1.546 7.000 -0.223 1.00 95.38 93 ASP A C 1
ATOM 696 O O . ASP A 1 93 ? -2.353 6.975 0.711 1.00 95.38 93 ASP A O 1
ATOM 700 N N . PRO A 1 94 ? -1.956 6.775 -1.494 1.00 94.38 94 PRO A N 1
ATOM 701 C CA . PRO A 1 94 ? -3.373 6.586 -1.832 1.00 94.38 94 PRO A CA 1
ATOM 702 C C . PRO A 1 94 ? -4.018 5.419 -1.074 1.00 94.38 94 PRO A C 1
ATOM 704 O O . PRO A 1 94 ? -5.141 5.507 -0.580 1.00 94.38 94 PRO A O 1
ATOM 707 N N . ARG A 1 95 ? -3.286 4.311 -0.920 1.00 93.69 95 ARG A N 1
ATOM 708 C CA . ARG A 1 95 ? -3.796 3.107 -0.251 1.00 93.69 95 ARG A CA 1
ATOM 709 C C . ARG A 1 95 ? -3.860 3.269 1.261 1.00 93.69 95 ARG A C 1
ATOM 711 O O . ARG A 1 95 ? -4.727 2.670 1.900 1.00 93.69 95 ARG A O 1
ATOM 718 N N . VAL A 1 96 ? -2.961 4.060 1.844 1.00 95.12 96 VAL A N 1
ATOM 719 C CA . VAL A 1 96 ? -3.031 4.455 3.255 1.00 95.12 96 VAL A CA 1
ATOM 720 C C . VAL A 1 96 ? -4.222 5.380 3.485 1.00 95.12 96 VAL A C 1
ATOM 722 O O . VAL A 1 96 ? -4.955 5.170 4.448 1.00 95.12 96 VAL A O 1
ATOM 725 N N . GLU A 1 97 ? -4.462 6.351 2.605 1.00 96.19 97 GLU A N 1
ATOM 726 C CA . GLU A 1 97 ? -5.616 7.251 2.693 1.00 96.19 97 GLU A CA 1
ATOM 727 C C . GLU A 1 97 ? -6.945 6.485 2.653 1.00 96.19 97 GLU A C 1
ATOM 729 O O . GLU A 1 97 ? -7.791 6.676 3.529 1.00 96.19 97 GLU A O 1
ATOM 734 N N . GLU A 1 98 ? -7.103 5.555 1.709 1.00 95.62 98 GLU A N 1
ATOM 735 C CA . GLU A 1 98 ? -8.288 4.694 1.611 1.00 95.62 98 GLU A CA 1
ATOM 736 C C . GLU A 1 98 ? -8.467 3.801 2.850 1.00 95.62 98 GLU A C 1
ATOM 738 O O . GLU A 1 98 ? -9.570 3.702 3.398 1.00 95.62 98 GLU A O 1
ATOM 743 N N . ALA A 1 99 ? -7.381 3.199 3.349 1.00 96.38 99 ALA A N 1
ATOM 744 C CA . ALA A 1 99 ? -7.415 2.396 4.568 1.00 96.38 99 ALA A CA 1
ATOM 745 C C . ALA A 1 99 ? -7.850 3.233 5.778 1.00 96.38 99 ALA A C 1
ATOM 747 O O . ALA A 1 99 ? -8.720 2.823 6.549 1.00 96.38 99 ALA A O 1
ATOM 748 N N . VAL A 1 100 ? -7.275 4.429 5.937 1.00 97.69 100 VAL A N 1
ATOM 749 C CA . VAL A 1 100 ? -7.633 5.360 7.012 1.00 97.69 100 VAL A CA 1
ATOM 750 C C . VAL A 1 100 ? -9.090 5.795 6.883 1.00 97.69 100 VAL A C 1
ATOM 752 O O . VAL A 1 100 ? -9.776 5.869 7.902 1.00 97.69 100 VAL A O 1
ATOM 755 N N . ALA A 1 101 ? -9.589 6.053 5.672 1.00 97.12 101 ALA A N 1
ATOM 756 C CA . ALA A 1 101 ? -10.991 6.391 5.444 1.00 97.12 101 ALA A CA 1
ATOM 757 C C . ALA A 1 101 ? -11.923 5.242 5.865 1.00 97.12 101 ALA A C 1
ATOM 759 O O . ALA A 1 101 ? -12.893 5.474 6.593 1.00 97.12 101 ALA A O 1
ATOM 760 N N . ARG A 1 102 ? -11.591 3.993 5.509 1.00 97.00 102 ARG A N 1
ATOM 761 C CA . ARG A 1 102 ? -12.360 2.813 5.933 1.00 97.00 102 ARG A CA 1
ATOM 762 C C . ARG A 1 102 ? -12.350 2.635 7.451 1.00 97.00 102 ARG A C 1
ATOM 764 O O . ARG A 1 102 ? -13.409 2.398 8.035 1.00 97.00 102 ARG A O 1
ATOM 771 N N . LEU A 1 103 ? -11.191 2.772 8.098 1.00 97.94 103 LEU A N 1
ATOM 772 C CA . LEU A 1 103 ? -11.082 2.704 9.559 1.00 97.94 103 LEU A CA 1
ATOM 773 C C . LEU A 1 103 ? -11.849 3.842 10.243 1.00 97.94 103 LEU A C 1
ATOM 775 O O . LEU A 1 103 ? -12.436 3.636 11.300 1.00 97.94 103 LEU A O 1
ATOM 779 N N . ARG A 1 104 ? -11.889 5.031 9.638 1.00 97.69 104 ARG A N 1
ATOM 780 C CA . ARG A 1 104 ? -12.645 6.171 10.165 1.00 97.69 104 ARG A CA 1
ATOM 781 C C . ARG A 1 104 ? -14.150 5.930 10.105 1.00 97.69 104 ARG A C 1
ATOM 783 O O . ARG A 1 104 ? -14.807 6.114 11.118 1.00 97.69 104 ARG A O 1
ATOM 790 N N . SER A 1 105 ? -14.662 5.388 8.995 1.00 96.94 105 SER A N 1
ATOM 791 C CA . SER A 1 105 ? -16.059 4.922 8.908 1.00 96.94 105 SER A CA 1
ATOM 792 C C . SER A 1 105 ? -16.386 3.920 10.028 1.00 96.94 105 SER A C 1
ATOM 794 O O . SER A 1 105 ? -17.390 4.057 10.722 1.00 96.94 105 SER A O 1
ATOM 796 N N . ALA A 1 106 ? -15.500 2.951 10.292 1.00 97.56 106 ALA A N 1
ATOM 797 C CA . ALA A 1 106 ? -15.677 2.001 11.395 1.00 97.56 106 ALA A CA 1
ATOM 798 C C . ALA A 1 106 ? -15.622 2.660 12.789 1.00 97.56 106 ALA A C 1
ATOM 800 O O . ALA A 1 106 ? -16.334 2.238 13.702 1.00 97.56 106 ALA A O 1
ATOM 801 N N . GLN A 1 107 ? -14.787 3.686 12.966 1.00 97.81 107 GLN A N 1
ATOM 802 C CA . GLN A 1 107 ? -14.711 4.476 14.195 1.00 97.81 107 GLN A CA 1
ATOM 803 C C . GLN A 1 107 ? -16.008 5.259 14.442 1.00 97.81 107 GLN A C 1
ATOM 805 O O . GLN A 1 107 ? -16.529 5.216 15.555 1.00 97.81 107 GLN A O 1
ATOM 810 N N . ASP A 1 108 ? -16.574 5.883 13.406 1.00 96.69 108 ASP A N 1
ATOM 811 C CA . ASP A 1 108 ? -17.855 6.601 13.476 1.00 96.69 108 ASP A CA 1
ATOM 812 C C . ASP A 1 108 ? -19.026 5.655 13.809 1.00 96.69 108 ASP A C 1
ATOM 814 O O . ASP A 1 108 ? -19.980 6.037 14.486 1.00 96.69 108 ASP A O 1
ATOM 818 N N . GLN A 1 109 ? -18.921 4.388 13.398 1.00 96.31 109 GLN A N 1
ATOM 819 C CA . GLN A 1 109 ? -19.854 3.308 13.741 1.00 96.31 109 GLN A CA 1
ATOM 820 C C . GLN A 1 109 ? -19.601 2.693 15.135 1.00 96.31 109 GLN A C 1
ATOM 822 O O . GLN A 1 109 ? -20.306 1.770 15.539 1.00 96.31 109 GLN A O 1
ATOM 827 N N . GLY A 1 110 ? -18.594 3.167 15.877 1.00 97.69 110 GLY A N 1
ATOM 828 C CA . GLY A 1 110 ? -18.257 2.685 17.219 1.00 97.69 110 GLY A CA 1
ATOM 829 C C . GLY A 1 110 ? -17.500 1.352 17.268 1.00 97.69 110 GLY A C 1
ATOM 830 O O . GLY A 1 110 ? -17.323 0.799 18.352 1.00 97.69 110 GLY A O 1
ATOM 831 N N . GLN A 1 111 ? -17.028 0.832 16.130 1.00 98.06 111 GLN A N 1
ATOM 832 C CA . GLN A 1 111 ? -16.265 -0.426 16.061 1.00 98.06 111 GLN A CA 1
ATOM 833 C C . GLN A 1 111 ? -14.789 -0.249 16.449 1.00 98.06 111 GLN A C 1
ATOM 835 O O . GLN A 1 111 ? -14.112 -1.214 16.804 1.00 98.06 111 GLN A O 1
ATOM 840 N N . ILE A 1 112 ? -14.278 0.984 16.381 1.00 97.88 112 ILE A N 1
ATOM 841 C CA . ILE A 1 112 ? -12.904 1.350 16.744 1.00 97.88 112 ILE A CA 1
ATOM 842 C C . ILE A 1 112 ? -12.951 2.450 17.814 1.00 97.88 112 ILE A C 1
ATOM 844 O O . ILE A 1 112 ? -13.749 3.379 17.686 1.00 97.88 112 ILE A O 1
ATOM 848 N N . PRO A 1 113 ? -12.093 2.409 18.855 1.00 97.88 113 PRO A N 1
ATOM 849 C CA . PRO A 1 113 ? -12.042 3.465 19.863 1.00 97.88 113 PRO A CA 1
ATOM 850 C C . PRO A 1 113 ? -11.796 4.861 19.256 1.00 97.88 113 PRO A C 1
ATOM 852 O O . PRO A 1 113 ? -10.929 4.998 18.390 1.00 97.88 113 PRO A O 1
ATOM 855 N N . PRO A 1 114 ? -12.456 5.929 19.746 1.00 96.12 114 PRO A N 1
ATOM 856 C CA . PRO A 1 114 ? -12.342 7.281 19.180 1.00 96.12 114 PRO A CA 1
ATOM 857 C C . PRO A 1 114 ? -10.933 7.893 19.298 1.00 96.12 114 PRO A C 1
ATOM 859 O O . PRO A 1 114 ? -10.573 8.778 18.532 1.00 96.12 114 PRO A O 1
ATOM 862 N N . GLY A 1 115 ? -10.114 7.414 20.241 1.00 96.06 115 GLY A N 1
ATOM 863 C CA . GLY A 1 115 ? -8.721 7.845 20.419 1.00 96.06 115 GLY A CA 1
ATOM 864 C C . GLY A 1 115 ? -7.686 7.010 19.658 1.00 96.06 115 GLY A C 1
ATOM 865 O O . GLY A 1 115 ? -6.490 7.206 19.862 1.00 96.06 115 GLY A O 1
ATOM 866 N N . ALA A 1 116 ? -8.107 6.042 18.837 1.00 97.50 116 ALA A N 1
ATOM 867 C CA . ALA A 1 116 ? -7.181 5.188 18.102 1.00 97.50 116 ALA A CA 1
ATOM 868 C C . ALA A 1 116 ? -6.406 5.984 17.037 1.00 97.50 116 ALA A C 1
ATOM 870 O O . ALA A 1 116 ? -6.984 6.741 16.256 1.00 97.50 116 ALA A O 1
ATOM 871 N N . ASN A 1 117 ? -5.090 5.773 16.967 1.00 98.06 117 ASN A N 1
ATOM 872 C CA . ASN A 1 117 ? -4.254 6.322 15.902 1.00 98.06 117 ASN A CA 1
ATOM 873 C C . ASN A 1 117 ? -4.438 5.479 14.628 1.00 98.06 117 ASN A C 1
ATOM 875 O O . ASN A 1 117 ? -3.806 4.435 14.473 1.00 98.06 117 ASN A O 1
ATOM 879 N N . LEU A 1 118 ? -5.336 5.917 13.739 1.00 97.69 118 LEU A N 1
ATOM 880 C CA . LEU A 1 118 ? -5.674 5.175 12.519 1.00 97.69 118 LEU A CA 1
ATOM 881 C C . LEU A 1 118 ? -4.484 5.021 11.553 1.00 97.69 118 LEU A C 1
ATOM 883 O O . LEU A 1 118 ? -4.284 3.903 11.086 1.00 97.69 118 LEU A O 1
ATOM 887 N N . PRO A 1 119 ? -3.653 6.053 11.287 1.00 96.31 119 PRO A N 1
ATOM 888 C CA . PRO A 1 119 ? -2.428 5.875 10.500 1.00 96.31 119 PRO A CA 1
ATOM 889 C C . PRO A 1 119 ? -1.514 4.764 11.036 1.00 96.31 119 PRO A C 1
ATOM 891 O O . PRO A 1 119 ? -1.118 3.874 10.287 1.00 96.31 119 PRO A O 1
ATOM 894 N N . LEU A 1 120 ? -1.265 4.742 12.350 1.00 97.00 120 LEU A N 1
ATOM 895 C CA . LEU A 1 120 ? -0.462 3.685 12.971 1.00 97.00 120 LEU A CA 1
ATOM 896 C C . LEU A 1 120 ? -1.132 2.307 12.857 1.00 97.00 120 LEU A C 1
ATOM 898 O O . LEU A 1 120 ? -0.455 1.302 12.655 1.00 97.00 120 LEU A O 1
ATOM 902 N N . ALA A 1 121 ? -2.461 2.235 12.966 1.00 96.69 121 ALA A N 1
ATOM 903 C CA . ALA A 1 121 ? -3.191 0.986 12.755 1.00 96.69 121 ALA A CA 1
ATOM 904 C C . ALA A 1 121 ? -2.988 0.435 11.332 1.00 96.69 121 ALA A C 1
ATOM 906 O O . ALA A 1 121 ? -2.813 -0.772 11.169 1.00 96.69 121 ALA A O 1
ATOM 907 N N . VAL A 1 122 ? -2.941 1.306 10.319 1.00 96.38 122 VAL A N 1
ATOM 908 C CA . VAL A 1 122 ? -2.642 0.923 8.931 1.00 96.38 122 VAL A CA 1
ATOM 909 C C . VAL A 1 122 ? -1.197 0.436 8.781 1.00 96.38 122 VAL A C 1
ATOM 911 O O . VAL A 1 122 ? -0.963 -0.592 8.144 1.00 96.38 122 VAL A O 1
ATOM 914 N N . GLU A 1 123 ? -0.225 1.099 9.414 1.00 95.06 123 GLU A N 1
ATOM 915 C CA . GLU A 1 123 ? 1.168 0.624 9.430 1.00 95.06 123 GLU A CA 1
ATOM 916 C C . GLU A 1 123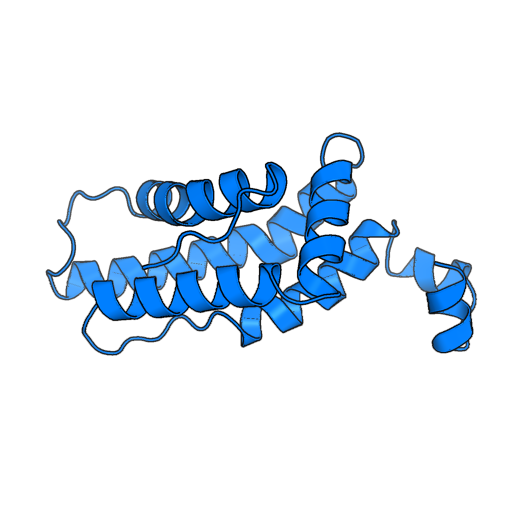 ? 1.287 -0.774 10.056 1.00 95.06 123 GLU A C 1
ATOM 918 O O . GLU A 1 123 ? 1.934 -1.662 9.494 1.00 95.06 123 GLU A O 1
ATOM 923 N N . MET A 1 124 ? 0.609 -1.004 11.185 1.00 95.50 124 MET A N 1
ATOM 924 C CA . MET A 1 124 ? 0.580 -2.308 11.856 1.00 95.50 124 MET A CA 1
ATOM 925 C C . MET A 1 124 ? -0.148 -3.385 11.041 1.00 95.50 124 MET A C 1
ATOM 927 O O . MET A 1 124 ? 0.178 -4.564 11.173 1.00 95.50 124 MET A O 1
ATOM 931 N N . LEU A 1 125 ? -1.105 -3.002 10.191 1.00 93.44 125 LEU A N 1
ATOM 932 C CA . LEU A 1 125 ? -1.817 -3.915 9.297 1.00 93.44 125 LEU A CA 1
ATOM 933 C C . LEU A 1 125 ? -0.907 -4.426 8.172 1.00 93.44 125 LEU A C 1
ATOM 935 O O . LEU A 1 125 ? -0.855 -5.628 7.908 1.00 93.44 125 LEU A O 1
ATOM 939 N N . TYR A 1 126 ? -0.174 -3.525 7.515 1.00 92.75 126 TYR A N 1
ATOM 940 C CA . TYR A 1 126 ? 0.647 -3.879 6.357 1.00 92.75 126 TYR A CA 1
ATOM 941 C C . TYR A 1 126 ? 2.049 -4.369 6.719 1.00 92.75 126 TYR A C 1
ATOM 943 O O . TYR A 1 126 ? 2.598 -5.214 6.008 1.00 92.75 126 TYR A O 1
ATOM 951 N N . GLY A 1 127 ? 2.638 -3.880 7.814 1.00 93.06 127 GLY A N 1
ATOM 952 C CA . GLY A 1 127 ? 3.995 -4.234 8.244 1.00 93.06 127 GLY A CA 1
ATOM 953 C C . GLY A 1 127 ? 4.268 -5.747 8.252 1.00 93.06 127 GLY A C 1
ATOM 954 O O . GLY A 1 127 ? 5.252 -6.184 7.647 1.00 93.06 127 GLY A O 1
ATOM 955 N N . PRO A 1 128 ? 3.391 -6.583 8.845 1.00 93.19 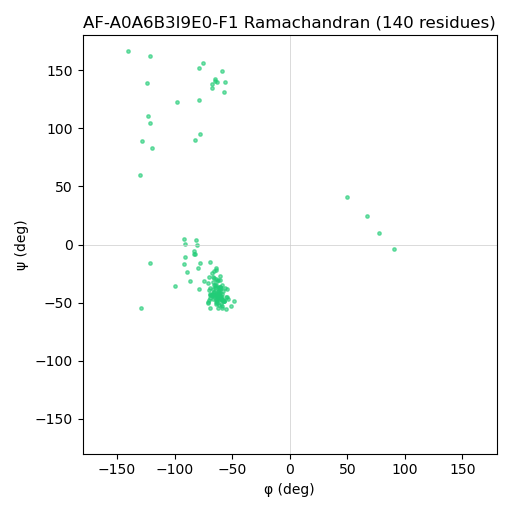128 PRO A N 1
ATOM 956 C CA . PRO A 1 128 ? 3.531 -8.036 8.809 1.00 93.19 128 PRO A CA 1
ATOM 957 C C . PRO A 1 128 ? 3.500 -8.631 7.395 1.00 93.19 128 PRO A C 1
ATOM 959 O O . PRO A 1 128 ? 4.243 -9.576 7.126 1.00 93.19 128 PRO A O 1
ATOM 962 N N . VAL A 1 129 ? 2.686 -8.090 6.481 1.00 91.62 129 VAL A N 1
ATOM 963 C CA . VAL A 1 129 ? 2.609 -8.556 5.084 1.00 91.62 129 VAL A CA 1
ATOM 964 C C . VAL A 1 129 ? 3.949 -8.329 4.384 1.00 91.62 129 VAL A C 1
ATOM 966 O O . VAL A 1 129 ? 4.525 -9.275 3.841 1.00 91.62 129 VAL A O 1
ATOM 969 N N . TYR A 1 130 ? 4.497 -7.114 4.483 1.00 90.69 130 TYR A N 1
ATOM 970 C CA . TYR A 1 130 ? 5.816 -6.769 3.945 1.00 90.69 130 TYR A CA 1
ATOM 971 C C . TYR A 1 130 ? 6.928 -7.619 4.548 1.00 90.69 130 TYR A C 1
ATOM 973 O O . TYR A 1 130 ? 7.703 -8.237 3.819 1.00 90.69 130 TYR A O 1
ATOM 981 N N . TYR A 1 131 ? 6.981 -7.691 5.879 1.00 92.44 131 TYR A N 1
ATOM 982 C CA . TYR A 1 131 ? 7.990 -8.453 6.608 1.00 92.44 131 TYR A CA 1
ATOM 983 C C . TYR A 1 131 ? 8.017 -9.918 6.159 1.00 92.44 131 TYR A C 1
ATOM 985 O O . TYR A 1 131 ? 9.081 -10.480 5.900 1.00 92.44 131 TYR A O 1
ATOM 993 N N . ARG A 1 132 ? 6.844 -10.544 6.015 1.00 92.00 132 ARG A N 1
ATOM 994 C CA . ARG A 1 132 ? 6.740 -11.932 5.555 1.00 92.00 132 ARG A CA 1
ATOM 995 C C . ARG A 1 132 ? 7.131 -12.089 4.093 1.00 92.00 132 ARG A C 1
ATOM 997 O O . ARG A 1 132 ? 7.843 -13.04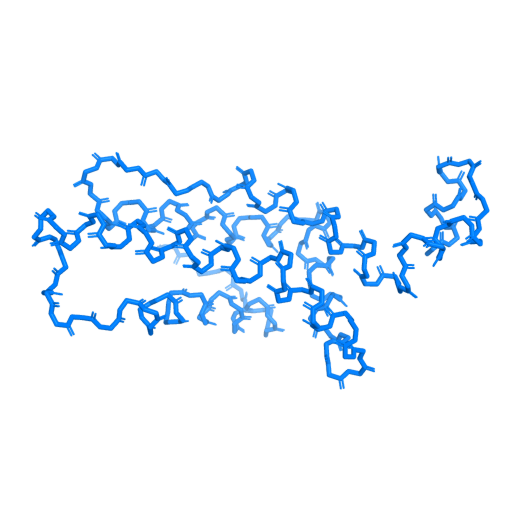0 3.777 1.00 92.00 132 ARG A O 1
ATOM 1004 N N . HIS A 1 133 ? 6.677 -11.186 3.227 1.00 90.88 133 HIS A N 1
ATOM 1005 C CA . HIS A 1 133 ? 6.956 -11.239 1.796 1.00 90.88 133 HIS A CA 1
ATOM 1006 C C . HIS A 1 133 ? 8.454 -11.081 1.506 1.00 90.88 133 HIS A C 1
ATOM 1008 O O . HIS A 1 133 ? 9.051 -11.937 0.851 1.00 90.88 133 HIS A O 1
ATOM 1014 N N . VAL A 1 134 ? 9.084 -10.044 2.067 1.00 91.06 134 VAL A N 1
ATOM 1015 C CA . VAL A 1 134 ? 10.517 -9.758 1.893 1.00 91.06 134 VAL A CA 1
ATOM 1016 C C . VAL A 1 134 ? 11.377 -10.896 2.438 1.00 91.06 134 VAL A C 1
ATOM 1018 O O . VAL A 1 134 ? 12.323 -11.327 1.781 1.00 91.06 134 VAL A O 1
ATOM 1021 N N . LEU A 1 135 ? 11.019 -11.445 3.603 1.00 92.25 135 LEU A N 1
ATOM 1022 C CA . LEU A 1 135 ? 11.731 -12.580 4.198 1.00 92.25 135 LEU A CA 1
ATOM 1023 C C . LEU A 1 135 ? 11.325 -13.942 3.621 1.00 92.25 135 LEU A C 1
ATOM 1025 O O . LEU A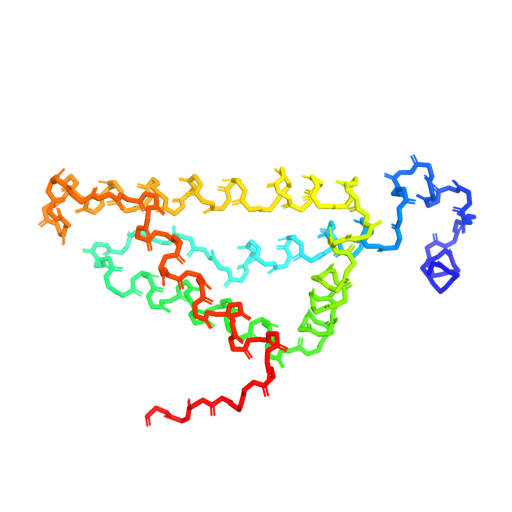 1 135 ? 11.805 -14.965 4.109 1.00 92.25 135 LEU A O 1
ATOM 1029 N N . ARG A 1 136 ? 10.449 -13.975 2.607 1.00 89.62 136 ARG A N 1
ATOM 1030 C CA . ARG A 1 136 ? 9.976 -15.197 1.936 1.00 89.62 136 ARG A CA 1
ATOM 1031 C C . ARG A 1 136 ? 9.487 -16.264 2.917 1.00 89.62 136 ARG A C 1
ATOM 1033 O O . ARG A 1 136 ? 9.784 -17.450 2.764 1.00 89.62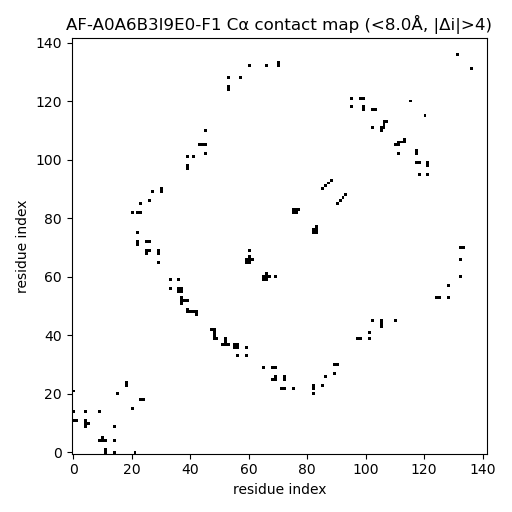 136 ARG A O 1
ATOM 1040 N N . LYS A 1 137 ? 8.764 -15.842 3.958 1.00 86.50 137 LYS A N 1
ATOM 1041 C CA . LYS A 1 137 ? 8.232 -16.778 4.954 1.00 86.50 137 LYS A CA 1
ATOM 1042 C C . LYS A 1 137 ? 7.210 -17.714 4.298 1.00 86.50 137 LYS A C 1
ATOM 1044 O O . LYS A 1 137 ? 6.438 -17.250 3.456 1.00 86.50 137 LYS A O 1
ATOM 1049 N N . PRO A 1 138 ? 7.168 -19.001 4.688 1.00 77.94 138 PRO A N 1
ATOM 1050 C CA . PRO A 1 138 ? 6.143 -19.914 4.197 1.00 77.94 138 PRO A CA 1
ATOM 1051 C C . PRO A 1 138 ? 4.752 -19.382 4.555 1.00 77.94 138 PRO A C 1
ATOM 1053 O O . PRO A 1 138 ? 4.586 -18.694 5.570 1.00 77.94 138 PRO A O 1
ATOM 1056 N N . VAL A 1 139 ? 3.756 -19.685 3.721 1.00 71.81 139 VAL A N 1
ATOM 1057 C CA . VAL A 1 139 ? 2.348 -19.440 4.063 1.00 71.81 139 VAL A CA 1
ATOM 1058 C C . VAL A 1 139 ? 2.064 -20.191 5.365 1.00 71.81 139 VAL A C 1
ATOM 1060 O O . VAL A 1 139 ? 2.496 -21.330 5.521 1.00 71.81 139 VAL A O 1
ATOM 1063 N N . GLN A 1 140 ? 1.457 -19.515 6.339 1.00 65.06 140 GLN A N 1
ATOM 1064 C CA . GLN A 1 140 ? 0.971 -20.208 7.526 1.00 65.06 140 GLN A CA 1
ATOM 1065 C C . GLN A 1 140 ? -0.339 -20.874 7.138 1.00 65.06 140 GLN A C 1
ATOM 1067 O O . GLN A 1 140 ? -1.227 -20.188 6.633 1.00 65.06 140 GLN A O 1
ATOM 1072 N N . ASP A 1 141 ? -0.415 -22.184 7.339 1.00 54.41 141 ASP A N 1
ATOM 1073 C CA . ASP A 1 141 ? -1.693 -22.881 7.333 1.00 54.41 141 ASP A CA 1
ATOM 1074 C C . ASP A 1 141 ? -2.540 -22.330 8.492 1.00 54.41 141 ASP A C 1
ATOM 1076 O O . ASP A 1 141 ? -1.995 -21.987 9.550 1.00 54.41 141 ASP A O 1
ATOM 1080 N N . GLU A 1 142 ? -3.836 -22.156 8.233 1.00 46.66 142 GLU A N 1
ATOM 1081 C CA . GLU A 1 142 ? -4.828 -21.644 9.189 1.00 46.66 142 GLU A CA 1
ATOM 1082 C C . GLU A 1 142 ? -5.035 -22.602 10.372 1.00 46.66 142 GLU A C 1
ATOM 1084 O O . GLU A 1 142 ? -5.082 -23.835 10.140 1.00 46.66 142 GLU A O 1
#

Secondary structure (DSSP, 8-state):
-HHHHHHHT--HHHHHHH-SSHHHHHHHHHHHHHHHHS----SS-HHHHHHHHHHHHHHHHHSTTHHHHHHHHHTTTTT-HHHHHHHIIIIIHHHHHHHHHHHHHHHHTTSS-TT--HHHHHHHHHHHHHHHHHTTPPPPP-

Nearest PDB structures (foldseek):
  2zb9-assembly1_B  TM=8.747E-01  e=2.404E-07  Streptomyces coelicolor
  2fq4-assembly1_A-2  TM=7.996E-01  e=1.127E-05  Bacillus cereus ATCC 14579
  6g87-assembly2_C  TM=6.857E-01  e=9.023E-04  Bradyrhizobium diazoefficiens
  3bhq-assembly1_B  TM=7.129E-01  e=1.238E-02  Mesorhizobium japonicum MAFF 303099
  3cwr-assembly3_B  TM=6.550E-01  e=6.489E-02  Rhodospirillum rubrum ATCC 11170

pLDDT: mean 91.94, std 6.58, range [46.66, 98.06]

Radius of gyration: 17.22 Å; Cα contacts (8 Å, |Δi|>4): 100; chains: 1; bounding box: 40×32×51 Å

Mean predicted aligned error: 4.05 Å

Sequence (142 aa):
IEAIAARAGVSKKTIYRWWPSKGAVLLEAFTDALVDATPFVDTGDIGADLRTHVAGAVKLLTVPPFGPAYAGILSELHHDDVLAQALKDQLVDPRVEEAVARLRSAQDQGQIPPGANLPLAVEMLYGPVYYRHVLRKPVQDE